Protein AF-A0A0E2D954-F1 (afdb_monomer)

pLDDT: mean 96.18, std 3.79, range [65.56, 98.56]

Secondary structure (DSSP, 8-state):
--HHHHHHHHHHHHHHHHHTT--HHHHHHHHHHHHHHHHHHHHHHHHHSTTS-HHHHHHHHHHHHHHHHTT---HHHHHHHHHHHHHHHHHHHHHHHHHT--

Radius of gyration: 14.74 Å; Cα contacts (8 Å, |Δi|>4): 77; chains: 1; bounding box: 36×26×41 Å

Organism: NCBI:txid1049938

Solvent-accessible surface area (backbone atoms only — not comparable to full-atom values): 5537 Å² total; per-residue (Å²): 127,64,65,68,57,52,53,50,51,31,53,53,43,16,51,50,36,36,77,72,71,40,54,72,68,58,10,44,53,51,16,46,54,48,52,52,49,46,52,51,49,24,50,56,49,27,67,78,41,69,91,49,60,47,59,60,47,32,52,54,38,49,57,52,38,56,65,47,53,75,80,46,85,58,61,66,61,43,51,52,52,34,51,51,54,52,49,53,49,51,51,51,52,50,53,52,53,62,76,68,63,126

Structure (mmCIF, N/CA/C/O backbone):
data_AF-A0A0E2D954-F1
#
_entry.id   AF-A0A0E2D954-F1
#
loop_
_atom_site.group_PDB
_atom_site.id
_atom_site.type_symbol
_atom_site.label_atom_id
_atom_site.label_alt_id
_atom_site.label_comp_id
_atom_site.label_asym_id
_atom_site.label_entity_id
_atom_site.label_seq_id
_atom_site.pdbx_PDB_ins_code
_atom_site.Cartn_x
_atom_site.Cartn_y
_atom_site.Cartn_z
_atom_site.occupancy
_atom_site.B_iso_or_equiv
_atom_site.auth_seq_id
_atom_site.auth_comp_id
_atom_site.auth_asym_id
_atom_site.auth_atom_id
_atom_site.pdbx_PDB_model_num
ATOM 1 N N . MET A 1 1 ? -7.375 -11.587 4.697 1.00 85.62 1 MET A N 1
ATOM 2 C CA . MET A 1 1 ? -6.525 -11.019 3.637 1.00 85.62 1 MET A CA 1
ATOM 3 C C . MET A 1 1 ? -6.857 -11.775 2.377 1.00 85.62 1 MET A C 1
ATOM 5 O O . MET A 1 1 ? -6.565 -12.963 2.310 1.00 85.62 1 MET A O 1
ATOM 9 N N . ASN A 1 2 ? -7.531 -11.107 1.455 1.00 91.00 2 ASN A N 1
ATOM 10 C CA . ASN A 1 2 ? -8.035 -11.695 0.227 1.00 91.00 2 ASN A CA 1
ATOM 11 C C . ASN A 1 2 ? -6.918 -11.918 -0.812 1.00 91.00 2 ASN A C 1
ATOM 13 O O . ASN A 1 2 ? -6.192 -10.989 -1.172 1.00 91.00 2 ASN A O 1
ATOM 17 N N . GLN A 1 3 ? -6.780 -13.161 -1.281 1.00 94.50 3 GLN A N 1
ATOM 18 C CA . GLN A 1 3 ? -5.800 -13.543 -2.299 1.00 94.50 3 GLN A CA 1
ATOM 19 C C . GLN A 1 3 ? -6.099 -12.900 -3.660 1.00 94.50 3 GLN A C 1
ATOM 21 O O . GLN A 1 3 ? -5.160 -12.495 -4.344 1.00 94.50 3 GLN A O 1
ATOM 26 N N . ASP A 1 4 ? -7.373 -12.743 -4.022 1.00 96.50 4 ASP A N 1
ATOM 27 C CA . ASP A 1 4 ? -7.796 -12.132 -5.287 1.00 96.50 4 ASP A CA 1
ATOM 28 C C . ASP A 1 4 ? -7.387 -10.660 -5.343 1.00 96.50 4 ASP A C 1
ATOM 30 O O . ASP A 1 4 ? -6.868 -10.185 -6.353 1.00 96.50 4 ASP A O 1
ATOM 34 N N . LEU A 1 5 ? -7.525 -9.950 -4.217 1.00 94.56 5 LEU A N 1
ATOM 35 C CA . LEU A 1 5 ? -7.062 -8.570 -4.104 1.00 94.56 5 LEU A CA 1
ATOM 36 C C . LEU A 1 5 ? -5.540 -8.487 -4.282 1.00 94.56 5 LEU A C 1
ATOM 38 O O . LEU A 1 5 ? -5.062 -7.642 -5.031 1.00 94.56 5 LEU A O 1
ATOM 42 N N . ILE A 1 6 ? -4.769 -9.365 -3.631 1.00 97.56 6 ILE A N 1
ATOM 43 C CA . ILE A 1 6 ? -3.304 -9.400 -3.778 1.00 97.56 6 ILE A CA 1
ATOM 44 C C . ILE A 1 6 ? -2.911 -9.669 -5.236 1.00 97.56 6 ILE A C 1
ATOM 46 O O . ILE A 1 6 ? -2.053 -8.968 -5.773 1.00 97.56 6 ILE A O 1
ATOM 50 N N . LEU A 1 7 ? -3.551 -10.650 -5.881 1.00 97.75 7 LEU A N 1
ATOM 51 C CA . LEU A 1 7 ? -3.335 -10.974 -7.290 1.00 97.75 7 LEU A CA 1
ATOM 52 C C . LEU A 1 7 ? -3.595 -9.754 -8.182 1.00 97.75 7 LEU A C 1
ATOM 54 O O . LEU A 1 7 ? -2.755 -9.407 -9.015 1.00 97.75 7 LEU A O 1
ATOM 58 N N . GLN A 1 8 ? -4.720 -9.070 -7.964 1.00 96.62 8 GLN A N 1
ATOM 59 C CA . GLN A 1 8 ? -5.070 -7.857 -8.692 1.00 96.62 8 GLN A CA 1
ATOM 60 C C . GLN A 1 8 ? -4.005 -6.762 -8.518 1.00 96.62 8 GLN A C 1
ATOM 62 O O . GLN A 1 8 ? -3.588 -6.167 -9.513 1.00 96.62 8 GLN A O 1
ATOM 67 N N . GLN A 1 9 ? -3.527 -6.517 -7.291 1.00 96.94 9 GLN A N 1
ATOM 68 C CA . GLN A 1 9 ? -2.515 -5.483 -7.031 1.00 96.94 9 GLN A CA 1
ATOM 69 C C . GLN A 1 9 ? -1.172 -5.798 -7.700 1.00 96.94 9 GLN A C 1
ATOM 71 O O . GLN A 1 9 ? -0.542 -4.905 -8.269 1.00 96.94 9 GLN A O 1
ATOM 76 N N . ILE A 1 10 ? -0.748 -7.068 -7.695 1.00 98.06 10 ILE A N 1
ATOM 77 C CA . ILE A 1 10 ? 0.467 -7.494 -8.405 1.00 98.06 10 ILE A CA 1
ATOM 78 C C . ILE A 1 10 ? 0.317 -7.233 -9.908 1.00 98.06 10 ILE A C 1
ATOM 80 O O . ILE A 1 10 ? 1.214 -6.651 -10.516 1.00 98.06 10 ILE A O 1
ATOM 84 N N . GLY A 1 11 ? -0.818 -7.610 -10.506 1.00 97.62 11 GLY A N 1
ATOM 85 C CA . GLY A 1 11 ? -1.072 -7.388 -11.933 1.00 97.62 11 GLY A CA 1
ATOM 86 C C . GLY A 1 11 ? -1.057 -5.905 -12.318 1.00 97.62 11 GLY A C 1
ATOM 87 O O . GLY A 1 11 ? -0.413 -5.521 -13.295 1.00 97.62 11 GLY A O 1
ATOM 88 N N . GLN A 1 12 ? -1.706 -5.055 -11.519 1.00 96.81 12 GLN A N 1
ATOM 89 C CA . GLN A 1 12 ? -1.763 -3.609 -11.748 1.00 96.81 12 GLN A CA 1
ATOM 90 C C . GLN A 1 12 ? -0.380 -2.948 -11.663 1.00 96.81 12 GLN A C 1
ATOM 92 O O . GLN A 1 12 ? 0.015 -2.221 -12.575 1.00 96.81 12 GLN A O 1
ATOM 97 N N . LEU A 1 13 ? 0.389 -3.230 -10.608 1.00 97.44 13 LEU A N 1
ATOM 98 C CA . LEU A 1 13 ? 1.730 -2.661 -10.436 1.00 97.44 13 LEU A CA 1
ATOM 99 C C . LEU A 1 13 ? 2.727 -3.207 -11.467 1.00 97.44 13 LEU A C 1
ATOM 101 O O . LEU A 1 13 ? 3.584 -2.460 -11.941 1.00 97.44 13 LEU A O 1
ATOM 105 N N . SER A 1 14 ? 2.585 -4.473 -11.871 1.00 97.75 14 SER A N 1
ATOM 106 C CA . SER A 1 14 ? 3.386 -5.058 -12.951 1.00 97.75 14 SER A CA 1
ATOM 107 C C . SER A 1 14 ? 3.113 -4.341 -14.274 1.00 97.75 14 SER A C 1
ATOM 109 O O . SER A 1 14 ? 4.047 -3.985 -14.990 1.00 97.75 14 SER A O 1
ATOM 111 N N . GLN A 1 15 ? 1.849 -4.020 -14.576 1.00 97.44 15 GLN A N 1
ATOM 112 C CA . GLN A 1 15 ? 1.520 -3.228 -15.760 1.00 97.44 15 GLN A CA 1
ATOM 113 C C . GLN A 1 15 ? 2.182 -1.844 -15.739 1.00 97.44 15 GLN A C 1
ATOM 115 O O . GLN A 1 15 ? 2.720 -1.424 -16.762 1.00 97.44 15 GLN A O 1
ATOM 120 N N . ILE A 1 16 ? 2.188 -1.149 -14.595 1.00 96.06 16 ILE A N 1
ATOM 121 C CA . ILE A 1 16 ? 2.881 0.144 -14.472 1.00 96.06 16 ILE A CA 1
ATOM 122 C C . ILE A 1 16 ? 4.379 -0.023 -14.736 1.00 96.06 16 ILE A C 1
ATOM 124 O O . ILE A 1 16 ? 4.950 0.728 -15.524 1.00 96.06 16 ILE A O 1
ATOM 128 N N . ALA A 1 17 ? 5.015 -1.017 -14.116 1.00 96.19 17 ALA A N 1
ATOM 129 C CA . ALA A 1 17 ? 6.439 -1.276 -14.300 1.00 96.19 17 ALA A CA 1
ATOM 130 C C . ALA A 1 17 ? 6.791 -1.575 -15.771 1.00 96.19 17 ALA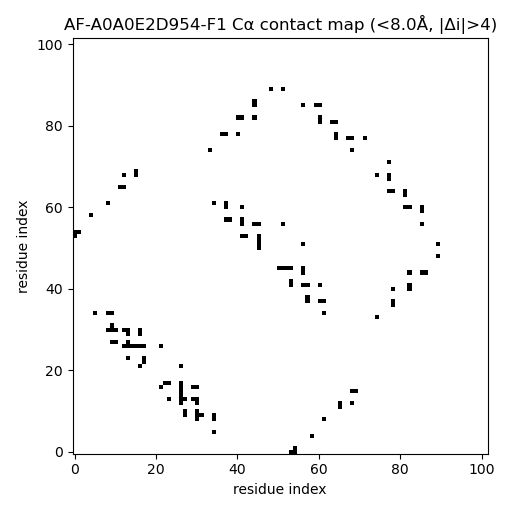 A C 1
ATOM 132 O O . ALA A 1 17 ? 7.790 -1.059 -16.276 1.00 96.19 17 ALA A O 1
ATOM 133 N N . ARG A 1 18 ? 5.940 -2.322 -16.491 1.00 97.50 18 ARG A N 1
ATOM 134 C CA . ARG A 1 18 ? 6.082 -2.531 -17.944 1.00 97.50 18 ARG A CA 1
ATOM 135 C C . ARG A 1 18 ? 5.946 -1.234 -18.735 1.0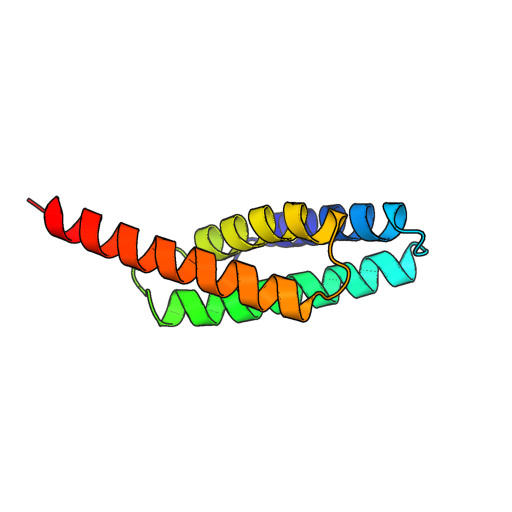0 97.50 18 ARG A C 1
ATOM 137 O O . ARG A 1 18 ? 6.755 -0.974 -19.619 1.00 97.50 18 ARG A O 1
ATOM 144 N N . ASN A 1 19 ? 4.977 -0.385 -18.389 1.00 96.00 19 ASN A N 1
ATOM 145 C CA . ASN A 1 19 ? 4.812 0.927 -19.027 1.00 96.00 19 ASN A CA 1
ATOM 146 C C . ASN A 1 19 ? 6.030 1.845 -18.806 1.00 96.00 19 ASN A C 1
ATOM 148 O O . ASN A 1 19 ? 6.277 2.737 -19.611 1.00 96.00 19 ASN A O 1
ATOM 152 N N . LYS A 1 20 ? 6.807 1.606 -17.743 1.00 94.12 20 LYS A N 1
ATOM 153 C CA . LYS A 1 20 ? 8.087 2.272 -17.457 1.00 94.12 20 LYS A CA 1
ATOM 154 C C . LYS A 1 20 ? 9.296 1.633 -18.160 1.00 94.12 20 LYS A C 1
ATOM 156 O O . LYS A 1 20 ? 10.426 2.040 -17.914 1.00 94.12 20 LYS A O 1
ATOM 161 N N . GLY A 1 21 ? 9.077 0.648 -19.032 1.00 95.75 21 GLY A N 1
ATOM 162 C CA . GLY A 1 21 ? 10.112 0.035 -19.869 1.00 95.75 21 GLY A CA 1
ATOM 163 C C . GLY A 1 21 ? 10.737 -1.246 -19.314 1.00 95.75 21 GLY A C 1
ATOM 164 O O . GLY A 1 21 ? 11.657 -1.772 -19.935 1.00 95.75 21 GLY A O 1
ATOM 165 N N . LYS A 1 22 ? 10.257 -1.773 -18.179 1.00 96.38 22 LYS A N 1
ATOM 166 C CA . LYS A 1 22 ? 10.743 -3.056 -17.642 1.00 96.38 22 LYS A CA 1
ATOM 167 C C . LYS A 1 22 ? 10.201 -4.231 -18.445 1.00 96.38 22 LYS A C 1
ATOM 169 O O . LYS A 1 22 ? 9.068 -4.191 -18.932 1.00 96.38 22 LYS A O 1
ATOM 174 N N . ASN A 1 23 ? 10.986 -5.302 -18.539 1.00 98.00 23 ASN A N 1
ATOM 175 C CA . ASN A 1 23 ? 10.486 -6.551 -19.110 1.00 98.00 23 ASN A CA 1
ATOM 176 C C . ASN A 1 23 ? 9.485 -7.233 -18.155 1.00 98.00 23 ASN A C 1
ATOM 178 O O . ASN A 1 23 ? 9.300 -6.817 -17.011 1.00 98.00 23 ASN A O 1
ATOM 182 N N . GLU A 1 24 ? 8.810 -8.277 -18.634 1.00 96.38 24 GLU A N 1
ATOM 183 C CA . GLU A 1 24 ? 7.748 -8.952 -17.882 1.00 96.38 24 GLU A CA 1
ATOM 184 C C . GLU A 1 24 ? 8.225 -9.533 -16.543 1.00 96.38 24 GLU A C 1
ATOM 186 O O . GLU A 1 24 ? 7.563 -9.350 -15.519 1.00 96.38 24 GLU A O 1
ATOM 191 N N . GLU A 1 25 ? 9.389 -10.181 -16.528 1.00 97.75 25 GLU A N 1
ATOM 192 C CA . GLU A 1 25 ? 9.930 -10.815 -15.327 1.00 97.75 25 GLU A CA 1
ATOM 193 C C . GLU A 1 25 ? 10.339 -9.776 -14.273 1.00 97.75 25 GLU A C 1
ATOM 195 O O . GLU A 1 25 ? 10.008 -9.912 -13.092 1.00 97.75 25 GLU A O 1
ATOM 200 N N . GLU A 1 26 ? 11.024 -8.713 -14.695 1.00 97.69 26 GLU A N 1
ATOM 201 C CA . GLU A 1 26 ? 11.410 -7.590 -13.837 1.00 97.69 26 GLU A CA 1
ATOM 202 C C . GLU A 1 26 ? 10.183 -6.882 -13.266 1.00 97.69 26 GLU A C 1
ATOM 204 O O . GLU A 1 26 ? 10.093 -6.664 -12.057 1.00 97.69 26 GLU A O 1
ATOM 209 N N . ALA A 1 27 ? 9.201 -6.583 -14.119 1.00 97.88 27 ALA A N 1
ATOM 210 C CA . ALA A 1 27 ? 7.967 -5.930 -13.714 1.00 97.88 27 ALA A CA 1
ATOM 211 C C . ALA A 1 27 ? 7.182 -6.763 -12.692 1.00 97.88 27 ALA A C 1
ATOM 213 O O . ALA A 1 27 ? 6.678 -6.221 -11.708 1.00 97.88 27 ALA A O 1
ATOM 214 N N . ALA A 1 28 ? 7.087 -8.080 -12.894 1.00 97.75 28 ALA A N 1
ATOM 215 C CA . ALA A 1 28 ? 6.432 -8.982 -11.950 1.00 97.75 28 ALA A CA 1
ATOM 216 C C . ALA A 1 28 ? 7.178 -9.058 -10.605 1.00 97.75 28 ALA A C 1
ATOM 218 O O . ALA A 1 28 ? 6.548 -8.987 -9.546 1.00 97.75 28 ALA A O 1
ATOM 219 N N . LYS A 1 29 ? 8.515 -9.155 -10.625 1.00 97.81 29 LYS A N 1
ATOM 220 C CA . LYS A 1 29 ? 9.347 -9.176 -9.408 1.00 97.81 29 LYS A CA 1
ATOM 221 C C . LYS A 1 29 ? 9.227 -7.881 -8.608 1.00 97.81 29 LYS A C 1
ATOM 223 O O . LYS A 1 29 ? 9.099 -7.931 -7.382 1.00 97.81 29 LYS A O 1
ATOM 228 N N . ASP A 1 30 ? 9.232 -6.740 -9.284 1.00 96.25 30 ASP A N 1
ATOM 229 C CA . ASP A 1 30 ? 9.110 -5.438 -8.634 1.00 96.25 30 ASP A CA 1
ATOM 230 C C . ASP A 1 30 ? 7.714 -5.201 -8.074 1.00 96.25 30 ASP A C 1
ATOM 232 O O . ASP A 1 30 ? 7.588 -4.734 -6.942 1.00 96.25 30 ASP A O 1
ATOM 236 N N . ALA A 1 31 ? 6.671 -5.590 -8.808 1.00 98.06 31 ALA A N 1
ATOM 237 C CA . ALA A 1 31 ? 5.303 -5.554 -8.308 1.00 98.06 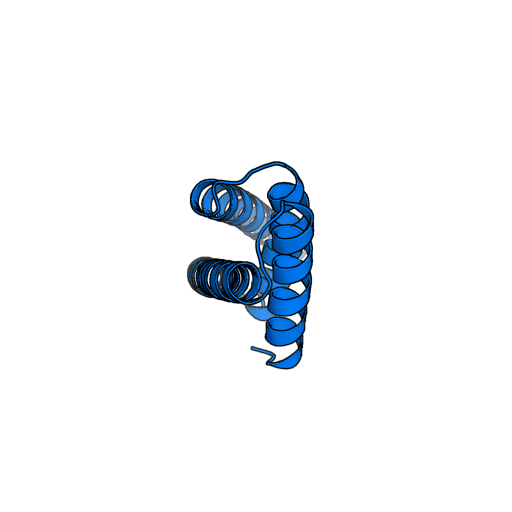31 ALA A CA 1
ATOM 238 C C . ALA A 1 31 ? 5.134 -6.442 -7.068 1.00 98.06 31 ALA A C 1
ATOM 240 O O . ALA A 1 31 ? 4.572 -6.003 -6.066 1.00 98.06 31 ALA A O 1
ATOM 241 N N . PHE A 1 32 ? 5.676 -7.664 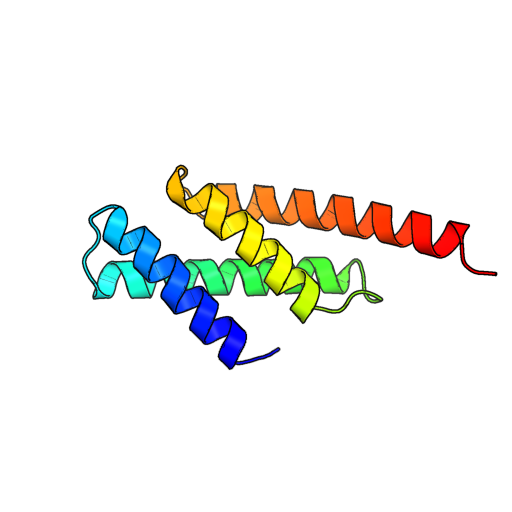-7.089 1.00 98.25 32 PHE A N 1
ATOM 242 C CA . PHE A 1 32 ? 5.643 -8.570 -5.940 1.00 98.25 32 PHE A CA 1
ATOM 243 C C . PHE A 1 32 ? 6.305 -7.954 -4.701 1.00 98.25 32 PHE A C 1
ATOM 245 O O . PHE A 1 32 ? 5.724 -7.968 -3.612 1.00 98.25 32 PHE A O 1
ATOM 252 N N . ARG A 1 33 ? 7.512 -7.394 -4.855 1.00 98.12 33 ARG A N 1
ATOM 253 C CA . ARG A 1 33 ? 8.233 -6.728 -3.757 1.00 98.12 33 ARG A CA 1
ATOM 254 C C . ARG A 1 33 ? 7.433 -5.560 -3.200 1.00 98.12 33 ARG A C 1
ATOM 256 O O . ARG A 1 33 ? 7.304 -5.439 -1.981 1.00 98.12 33 ARG A O 1
ATOM 263 N N . PHE A 1 34 ? 6.843 -4.759 -4.078 1.00 98.31 34 PHE A N 1
ATOM 264 C CA . PHE A 1 34 ? 6.085 -3.592 -3.669 1.00 98.31 34 PHE A CA 1
ATOM 265 C C . PHE A 1 34 ? 4.805 -3.969 -2.914 1.00 98.31 34 PHE A C 1
ATOM 267 O O . PHE A 1 34 ? 4.561 -3.472 -1.814 1.00 98.31 34 PHE A O 1
ATOM 274 N N . VAL A 1 35 ? 4.036 -4.932 -3.434 1.00 98.31 35 VAL A N 1
ATOM 275 C CA . VAL A 1 35 ? 2.841 -5.466 -2.762 1.00 98.31 35 VAL A CA 1
ATOM 276 C C . VAL A 1 35 ? 3.194 -6.074 -1.407 1.00 98.31 35 VAL A C 1
ATOM 278 O O . VAL A 1 35 ? 2.489 -5.846 -0.425 1.00 98.31 35 VAL A O 1
ATOM 281 N N . LYS A 1 36 ? 4.319 -6.790 -1.303 1.00 98.44 36 LYS A N 1
ATOM 282 C CA . LYS A 1 36 ? 4.819 -7.295 -0.016 1.00 98.44 36 LYS A CA 1
ATOM 283 C C . LYS A 1 36 ? 5.126 -6.158 0.970 1.00 98.44 36 LYS A C 1
ATOM 285 O O . LYS A 1 36 ? 4.812 -6.284 2.158 1.00 98.44 36 LYS A O 1
ATOM 290 N N . GLY A 1 37 ? 5.699 -5.053 0.495 1.00 98.50 37 GLY A N 1
ATOM 291 C CA . GLY A 1 37 ? 5.912 -3.840 1.287 1.00 98.50 37 GLY A CA 1
ATOM 292 C C . GLY A 1 37 ? 4.597 -3.251 1.805 1.00 98.50 37 GLY A C 1
ATOM 293 O O . GLY A 1 37 ? 4.442 -3.048 3.009 1.00 98.50 37 GLY A O 1
ATOM 294 N N . LEU A 1 38 ? 3.607 -3.084 0.923 1.00 98.38 38 LEU A N 1
ATOM 295 C CA . LEU A 1 38 ? 2.270 -2.584 1.267 1.00 98.38 38 LEU A CA 1
ATOM 296 C C . LEU A 1 38 ? 1.550 -3.499 2.275 1.00 98.38 38 LEU A C 1
ATOM 298 O O . LEU A 1 38 ? 0.925 -3.025 3.225 1.00 98.38 38 LEU A O 1
ATOM 302 N N . LEU A 1 39 ? 1.670 -4.821 2.132 1.00 98.06 39 LEU A N 1
ATOM 303 C CA . LEU A 1 39 ? 1.129 -5.794 3.090 1.00 98.06 39 LEU A CA 1
ATOM 304 C C . LEU A 1 39 ? 1.809 -5.697 4.461 1.00 98.06 39 LEU A C 1
ATOM 306 O O . LEU A 1 39 ? 1.144 -5.786 5.497 1.00 98.06 39 LEU A O 1
ATOM 310 N N . THR A 1 40 ? 3.126 -5.497 4.484 1.00 98.12 40 THR A N 1
ATOM 311 C CA . THR A 1 40 ? 3.878 -5.292 5.729 1.00 98.12 40 THR A CA 1
ATOM 312 C C . THR A 1 40 ? 3.404 -4.021 6.429 1.00 98.12 40 THR A C 1
ATOM 314 O O . THR A 1 40 ? 2.961 -4.081 7.577 1.00 98.12 40 THR A O 1
ATOM 317 N N . LYS A 1 41 ? 3.375 -2.892 5.715 1.00 98.25 41 LYS A N 1
ATOM 318 C CA . LYS A 1 41 ? 2.972 -1.600 6.278 1.00 98.25 41 LYS A CA 1
ATOM 319 C C . LYS A 1 41 ? 1.502 -1.546 6.687 1.00 98.25 41 LYS A C 1
ATOM 321 O O . LYS A 1 41 ? 1.196 -1.087 7.783 1.00 98.25 41 LYS A O 1
ATOM 326 N N . SER A 1 42 ? 0.591 -2.113 5.898 1.00 97.69 42 SER A N 1
ATOM 327 C CA . SER A 1 42 ? -0.817 -2.241 6.307 1.00 97.69 42 SER A CA 1
ATOM 328 C C . SER A 1 42 ? -0.976 -3.085 7.575 1.00 97.69 42 SER A C 1
ATOM 330 O O . SER A 1 42 ? -1.817 -2.780 8.419 1.00 97.69 42 SER A O 1
ATOM 332 N N . THR A 1 43 ? -0.135 -4.111 7.765 1.00 96.44 43 THR A N 1
ATOM 333 C CA . THR A 1 43 ? -0.092 -4.875 9.019 1.00 96.44 43 THR A CA 1
ATOM 334 C C . THR A 1 43 ? 0.339 -3.997 10.192 1.00 96.44 43 THR A C 1
ATOM 336 O O . THR A 1 43 ? -0.308 -4.040 11.235 1.00 96.44 43 THR A O 1
ATOM 339 N N . GLU A 1 44 ? 1.392 -3.193 10.033 1.00 96.75 44 GLU A N 1
ATOM 340 C CA . GLU A 1 44 ? 1.855 -2.245 11.058 1.00 96.75 44 GLU A CA 1
ATOM 341 C C . GLU A 1 44 ? 0.754 -1.244 11.443 1.00 96.75 44 GLU A C 1
ATOM 343 O O . GLU A 1 44 ? 0.441 -1.104 12.626 1.00 96.75 44 GLU A O 1
ATOM 348 N N . VAL A 1 45 ? 0.094 -0.627 10.458 1.00 97.19 45 VAL A N 1
ATOM 349 C CA . VAL A 1 45 ? -1.007 0.323 10.694 1.00 97.19 45 VAL A CA 1
ATOM 350 C C . VAL A 1 45 ? -2.186 -0.360 11.389 1.00 97.19 45 VAL A C 1
ATOM 352 O O . VAL A 1 45 ? -2.686 0.153 12.388 1.00 97.19 45 VAL A O 1
ATOM 355 N N . SER A 1 46 ? -2.593 -1.551 10.935 1.00 96.25 46 SER A N 1
ATOM 356 C CA . SER A 1 46 ? -3.707 -2.294 11.548 1.00 96.25 46 SER A CA 1
ATOM 357 C C . SER A 1 46 ? -3.444 -2.692 13.005 1.00 96.25 46 SER A C 1
ATOM 359 O O . SER A 1 46 ? -4.376 -2.775 13.796 1.00 96.25 46 SER A O 1
ATOM 361 N N . LYS A 1 47 ? -2.178 -2.895 13.400 1.00 96.06 47 LYS A N 1
ATOM 362 C CA . LYS A 1 47 ? -1.816 -3.131 14.807 1.00 96.06 47 LYS A CA 1
ATOM 363 C C . LYS A 1 47 ? -1.986 -1.878 15.666 1.00 96.06 47 LYS A C 1
ATOM 365 O O . LYS A 1 47 ? -2.379 -1.996 16.820 1.00 96.06 47 LYS A O 1
ATOM 370 N N . LYS A 1 48 ? -1.688 -0.695 15.116 1.00 96.19 48 LYS A N 1
ATOM 371 C CA . LYS A 1 48 ? -1.872 0.593 15.804 1.00 96.19 48 LYS A CA 1
ATOM 372 C C . LYS A 1 48 ? -3.353 0.979 15.909 1.00 96.19 48 LYS A C 1
ATOM 374 O O . LYS A 1 48 ? -3.765 1.544 16.917 1.00 96.19 48 LYS A O 1
ATOM 379 N N . TYR A 1 49 ? -4.141 0.645 14.889 1.00 95.19 49 TYR A N 1
ATOM 380 C CA . TYR A 1 49 ? -5.569 0.948 14.783 1.00 95.19 49 TYR A CA 1
ATOM 381 C C . TYR A 1 49 ? -6.384 -0.346 14.683 1.00 95.19 49 TYR A C 1
ATOM 383 O O . TYR A 1 49 ? -6.928 -0.675 13.631 1.00 95.19 49 TYR A O 1
ATOM 391 N N . SER A 1 50 ? -6.451 -1.096 15.786 1.00 91.56 50 SER A N 1
ATOM 392 C CA . SER A 1 50 ? -7.015 -2.456 15.832 1.00 91.56 50 SER A CA 1
ATOM 393 C C . SER A 1 50 ? -8.506 -2.559 15.495 1.00 91.56 50 SER A C 1
ATOM 395 O O . SER A 1 50 ? -8.971 -3.643 15.151 1.00 91.56 50 SER A O 1
ATOM 397 N N . SER A 1 51 ? -9.252 -1.454 15.570 1.00 91.38 51 SER A N 1
ATOM 398 C CA . SER A 1 51 ? -10.658 -1.383 15.155 1.00 91.38 51 SER A CA 1
ATOM 399 C C . SER A 1 51 ? -10.841 -1.349 13.634 1.00 91.38 51 SER A C 1
ATOM 401 O O . SER A 1 51 ? -11.942 -1.598 13.147 1.00 91.38 51 SER A O 1
ATOM 403 N N . LEU A 1 52 ? -9.786 -1.049 12.870 1.00 94.12 52 LEU A N 1
ATOM 404 C CA . LEU A 1 52 ? -9.858 -0.943 11.419 1.00 94.12 52 LEU A CA 1
ATOM 405 C C . LEU A 1 52 ? -9.601 -2.284 10.735 1.00 94.12 52 LEU A C 1
ATOM 407 O O . LEU A 1 52 ? -8.715 -3.062 11.096 1.00 94.12 52 LEU A O 1
ATOM 411 N N . ASN A 1 53 ? -10.351 -2.525 9.662 1.00 94.06 53 ASN A N 1
ATOM 412 C CA . ASN A 1 53 ? -10.165 -3.702 8.833 1.00 94.06 53 ASN A CA 1
ATOM 413 C C . ASN A 1 53 ? -8.830 -3.612 8.066 1.00 94.06 53 ASN A C 1
ATOM 415 O O . ASN A 1 53 ? -8.618 -2.722 7.242 1.00 94.06 53 ASN A O 1
ATOM 419 N N . LYS A 1 54 ? -7.937 -4.578 8.303 1.00 95.19 54 LYS A N 1
ATOM 420 C CA . LYS A 1 54 ? -6.622 -4.658 7.646 1.00 95.19 54 LYS A CA 1
ATOM 421 C C . LYS A 1 54 ? -6.703 -4.696 6.114 1.00 95.19 54 LYS A C 1
ATOM 423 O O . LYS A 1 54 ? -5.833 -4.147 5.445 1.00 95.19 54 LYS A O 1
ATOM 428 N N . GLU A 1 55 ? -7.706 -5.367 5.557 1.00 95.56 55 GLU A N 1
ATOM 429 C CA . GLU A 1 55 ? -7.904 -5.466 4.109 1.00 95.56 55 GLU A CA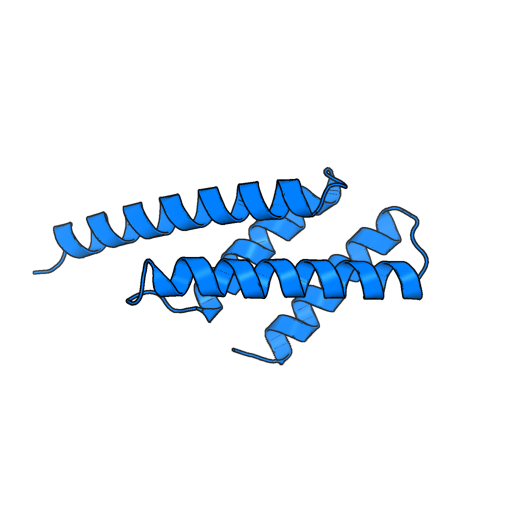 1
ATOM 430 C C . GLU A 1 55 ? -8.293 -4.117 3.503 1.00 95.56 55 GLU A C 1
ATOM 432 O O . GLU A 1 55 ? -7.752 -3.744 2.466 1.00 95.56 55 GLU A O 1
ATOM 437 N N . LEU A 1 56 ? -9.132 -3.343 4.200 1.00 95.62 56 LEU A N 1
ATOM 438 C CA . LEU A 1 56 ? -9.450 -1.968 3.814 1.00 95.62 56 LEU A CA 1
ATOM 439 C C . LEU A 1 56 ? -8.199 -1.080 3.826 1.00 95.62 56 LEU A C 1
ATOM 441 O O . LEU A 1 56 ? -7.945 -0.383 2.847 1.00 95.62 56 LEU A O 1
ATOM 445 N N . ILE A 1 57 ? -7.388 -1.149 4.889 1.00 97.69 57 ILE A N 1
ATOM 446 C CA . ILE A 1 57 ? -6.112 -0.418 4.981 1.00 97.69 57 ILE A CA 1
ATOM 447 C C . ILE A 1 57 ? -5.222 -0.773 3.787 1.00 97.69 57 ILE A C 1
ATOM 449 O O . ILE A 1 57 ? -4.743 0.112 3.082 1.00 97.69 57 ILE A O 1
ATOM 453 N N . PHE A 1 58 ? -5.020 -2.066 3.526 1.00 98.00 58 PHE A N 1
ATOM 454 C CA . PHE A 1 58 ? -4.204 -2.524 2.404 1.00 98.00 58 PHE A CA 1
ATOM 455 C C . PHE A 1 58 ? -4.743 -2.037 1.050 1.00 98.00 58 PHE A C 1
ATOM 457 O O . PHE A 1 58 ? -3.966 -1.569 0.216 1.00 98.00 58 PHE A O 1
ATOM 464 N N . HIS A 1 59 ? -6.059 -2.096 0.837 1.00 96.44 59 HIS A N 1
ATOM 465 C CA . HIS A 1 59 ? -6.696 -1.625 -0.390 1.00 96.44 59 HIS A CA 1
ATOM 466 C C . HIS A 1 59 ? -6.495 -0.116 -0.606 1.00 96.44 59 HIS A C 1
ATOM 468 O O . HIS A 1 59 ? -6.117 0.310 -1.700 1.00 96.44 59 HIS A O 1
ATOM 474 N N . GLN A 1 60 ? -6.680 0.694 0.441 1.00 96.75 60 GLN A N 1
ATOM 475 C CA . GLN A 1 60 ? -6.469 2.141 0.376 1.00 96.75 60 GLN A CA 1
ATOM 476 C C . GLN A 1 60 ? -4.998 2.496 0.129 1.00 96.75 60 GLN A C 1
ATOM 478 O O . GLN A 1 60 ? -4.705 3.307 -0.750 1.00 96.75 60 GLN A O 1
ATOM 483 N N . MET A 1 61 ? -4.067 1.844 0.837 1.00 98.19 61 MET A N 1
ATOM 484 C CA . MET A 1 61 ? -2.629 2.020 0.607 1.00 98.19 61 MET A CA 1
ATOM 485 C C . MET A 1 61 ? -2.241 1.670 -0.831 1.00 98.19 61 MET A C 1
ATOM 487 O O . MET A 1 61 ? -1.501 2.418 -1.463 1.00 98.19 61 MET A O 1
ATOM 491 N N . SER A 1 62 ? -2.759 0.558 -1.361 1.00 97.25 62 SER A N 1
ATOM 492 C CA . SER A 1 62 ? -2.451 0.119 -2.726 1.00 97.25 62 SER A CA 1
ATOM 493 C C . SER A 1 62 ? -2.994 1.092 -3.770 1.00 97.25 62 SER A C 1
ATOM 495 O O . SER A 1 62 ? -2.295 1.416 -4.724 1.00 97.25 62 SER A O 1
ATOM 497 N N . SER A 1 63 ? -4.195 1.633 -3.547 1.00 96.12 63 SER A N 1
ATOM 498 C CA . SER A 1 63 ? -4.807 2.629 -4.436 1.00 96.12 63 SER A CA 1
ATOM 499 C C . SER A 1 63 ? -3.989 3.924 -4.509 1.00 96.12 63 SER A C 1
ATOM 501 O O . SER A 1 63 ? -3.749 4.443 -5.599 1.00 96.12 63 SER A O 1
ATOM 503 N N . GLN A 1 64 ? -3.504 4.431 -3.369 1.00 97.62 64 GLN A N 1
ATOM 504 C CA . GLN A 1 64 ? -2.614 5.599 -3.356 1.00 97.62 64 GLN A CA 1
ATOM 505 C C . GLN A 1 64 ? -1.252 5.288 -3.990 1.00 97.62 64 GLN A C 1
ATOM 507 O O . GLN A 1 64 ? -0.747 6.067 -4.801 1.00 97.62 64 GLN A O 1
ATOM 512 N N . ALA A 1 65 ? -0.670 4.132 -3.655 1.00 97.62 65 ALA A N 1
ATOM 513 C CA . ALA A 1 65 ? 0.631 3.717 -4.167 1.00 97.62 65 ALA A CA 1
ATOM 514 C C . ALA A 1 65 ? 0.610 3.546 -5.687 1.00 97.62 65 ALA A C 1
ATOM 516 O O . ALA A 1 65 ? 1.554 3.958 -6.350 1.00 97.62 65 ALA A O 1
ATOM 517 N N . PHE A 1 66 ? -0.480 3.010 -6.245 1.00 95.00 66 PHE A N 1
ATOM 518 C CA . PHE A 1 66 ? -0.688 2.894 -7.686 1.00 95.00 66 PHE A CA 1
ATOM 519 C C . PHE A 1 66 ? -0.559 4.254 -8.382 1.00 95.00 66 PHE A C 1
ATOM 521 O O . PHE A 1 66 ? 0.206 4.387 -9.335 1.00 95.00 66 PHE A O 1
ATOM 528 N N . SER A 1 67 ? -1.241 5.282 -7.865 1.00 94.81 67 SER A N 1
ATOM 529 C CA . SER A 1 67 ? -1.174 6.634 -8.431 1.00 94.81 67 SER A CA 1
ATOM 530 C C . SER A 1 67 ? 0.242 7.210 -8.385 1.00 94.81 67 SER A C 1
ATOM 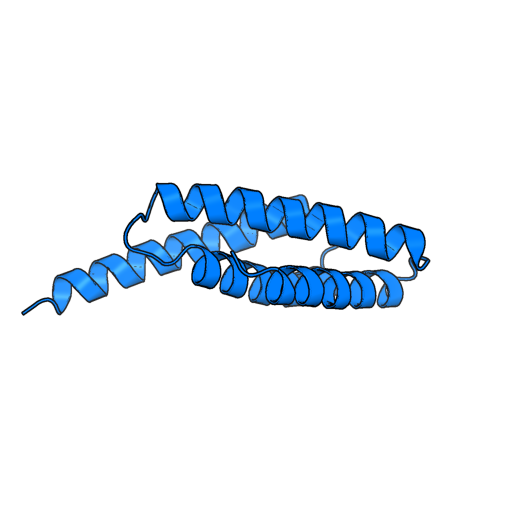532 O O . SER A 1 67 ? 0.696 7.798 -9.364 1.00 94.81 67 SER A O 1
ATOM 534 N N . LEU A 1 68 ? 0.947 7.044 -7.264 1.00 97.06 68 LEU A N 1
ATOM 535 C CA . LEU A 1 68 ? 2.305 7.568 -7.089 1.00 97.06 68 LEU A CA 1
ATOM 536 C C . LEU A 1 68 ? 3.331 6.801 -7.926 1.00 97.06 68 LEU A C 1
ATOM 538 O O . LEU A 1 68 ? 4.267 7.388 -8.464 1.00 97.06 68 LEU A O 1
ATOM 542 N N . TYR A 1 69 ? 3.136 5.495 -8.097 1.00 96.44 69 TYR A N 1
ATOM 543 C CA . TYR A 1 69 ? 4.069 4.648 -8.829 1.00 96.44 69 TYR A CA 1
ATOM 544 C C . TYR A 1 69 ? 4.088 4.918 -10.328 1.00 96.44 69 TYR A C 1
ATOM 546 O O . TYR A 1 69 ? 4.995 4.454 -11.007 1.00 96.44 69 TYR A O 1
ATOM 554 N N . HIS A 1 70 ? 3.148 5.693 -10.869 1.00 94.06 70 HIS A N 1
ATOM 555 C CA . HIS A 1 70 ? 3.257 6.189 -12.238 1.00 94.06 70 HIS A CA 1
ATOM 556 C C . HIS A 1 70 ? 4.396 7.200 -12.418 1.00 94.06 70 HIS A C 1
ATOM 558 O O . HIS A 1 70 ? 4.994 7.238 -13.490 1.00 94.06 70 HIS A O 1
ATOM 564 N N . THR A 1 71 ? 4.727 7.982 -11.389 1.00 94.12 71 THR A N 1
ATOM 565 C CA . THR A 1 71 ? 5.660 9.119 -11.492 1.00 94.12 71 THR A CA 1
ATOM 566 C C . THR A 1 71 ? 6.902 8.973 -10.619 1.00 94.12 71 THR A C 1
ATOM 568 O O . THR A 1 71 ? 7.943 9.520 -10.964 1.00 94.12 71 THR A O 1
ATOM 571 N N . ILE A 1 72 ? 6.825 8.205 -9.532 1.00 94.25 72 ILE A N 1
ATOM 572 C CA . ILE A 1 72 ? 7.929 7.969 -8.596 1.00 94.25 72 ILE A CA 1
ATOM 573 C C . ILE A 1 72 ? 8.446 6.539 -8.791 1.00 94.25 72 ILE A C 1
ATOM 575 O O . ILE A 1 72 ? 7.665 5.588 -8.851 1.00 94.25 72 ILE A O 1
ATOM 579 N N . ASP A 1 73 ? 9.764 6.376 -8.922 1.00 91.75 73 ASP A N 1
ATOM 580 C CA . ASP A 1 73 ? 10.403 5.057 -9.066 1.00 91.75 73 ASP A CA 1
ATOM 581 C C . ASP A 1 73 ? 10.828 4.447 -7.727 1.00 91.75 73 ASP A C 1
ATOM 583 O O . ASP A 1 73 ? 10.928 3.223 -7.603 1.00 91.75 73 ASP A O 1
ATOM 587 N N . ASN A 1 74 ? 11.046 5.285 -6.712 1.00 96.38 74 ASN A N 1
ATOM 588 C CA . ASN A 1 74 ? 11.446 4.849 -5.385 1.00 96.38 74 ASN A CA 1
ATOM 589 C C . ASN A 1 74 ? 10.255 4.244 -4.625 1.00 96.38 74 ASN A C 1
ATOM 591 O O . ASN A 1 74 ? 9.430 4.951 -4.049 1.00 96.38 74 ASN A O 1
ATOM 595 N N . GLN A 1 75 ? 10.170 2.913 -4.613 1.00 96.50 75 GLN A N 1
ATOM 596 C CA . GLN A 1 75 ? 9.099 2.195 -3.917 1.00 96.50 75 GLN A CA 1
ATOM 597 C C . GLN A 1 75 ? 9.101 2.449 -2.405 1.00 96.50 75 GLN A C 1
ATOM 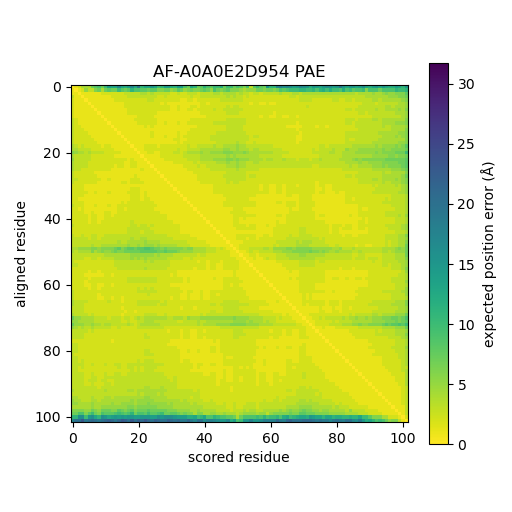599 O O . GLN A 1 75 ? 8.030 2.486 -1.808 1.00 96.50 75 GLN A O 1
ATOM 604 N N . GLU A 1 76 ? 10.267 2.630 -1.780 1.00 97.75 76 GLU A N 1
ATOM 605 C CA . GLU A 1 76 ? 10.365 2.858 -0.334 1.00 97.75 76 GLU A CA 1
ATOM 606 C C . GLU A 1 76 ? 9.786 4.221 0.054 1.00 97.75 76 GLU A C 1
ATOM 608 O O . GLU A 1 76 ? 8.948 4.301 0.951 1.00 97.75 76 GLU A O 1
ATOM 613 N N . GLU A 1 77 ? 10.108 5.261 -0.715 1.00 98.00 77 GLU A N 1
ATOM 614 C CA . GLU A 1 77 ? 9.509 6.592 -0.566 1.00 98.00 77 GLU A CA 1
ATOM 615 C C . GLU A 1 77 ? 7.979 6.552 -0.713 1.00 98.00 77 GLU A C 1
ATOM 617 O O . GLU A 1 77 ? 7.249 7.150 0.085 1.00 98.00 77 GLU A O 1
ATOM 622 N N . ILE A 1 78 ? 7.467 5.806 -1.700 1.00 98.44 78 ILE A N 1
ATOM 623 C CA . ILE A 1 78 ? 6.018 5.649 -1.868 1.00 98.44 78 ILE A CA 1
ATOM 624 C C . ILE A 1 78 ? 5.420 4.927 -0.659 1.00 98.44 78 ILE A C 1
ATOM 626 O O . ILE A 1 78 ? 4.399 5.376 -0.140 1.00 98.44 78 ILE A O 1
ATOM 630 N N . LEU A 1 79 ? 6.040 3.837 -0.187 1.00 98.56 79 LEU A N 1
ATOM 631 C CA . LEU A 1 79 ? 5.576 3.093 0.988 1.00 98.56 79 LEU A CA 1
ATOM 632 C C . LEU A 1 79 ? 5.478 3.996 2.217 1.00 98.56 79 LEU A C 1
ATOM 634 O O . LEU A 1 79 ? 4.462 3.955 2.913 1.00 98.56 79 LEU A O 1
ATOM 638 N N . GLU A 1 80 ? 6.494 4.811 2.485 1.00 98.31 80 GLU A N 1
ATOM 639 C CA . GLU A 1 80 ? 6.486 5.764 3.597 1.00 98.31 80 GLU A CA 1
ATOM 640 C C . GLU A 1 80 ? 5.363 6.793 3.446 1.00 98.31 80 GLU A C 1
ATOM 642 O O . GLU A 1 80 ? 4.582 7.002 4.381 1.00 98.31 80 GLU A O 1
ATOM 647 N N . THR A 1 81 ? 5.225 7.363 2.248 1.00 98.31 81 THR A N 1
ATOM 648 C CA . THR A 1 81 ? 4.211 8.374 1.928 1.00 98.31 81 THR A CA 1
ATOM 649 C C . THR A 1 81 ? 2.796 7.848 2.167 1.00 98.31 81 THR A C 1
ATOM 651 O O . THR A 1 81 ? 2.020 8.457 2.909 1.00 98.31 81 THR A O 1
ATOM 654 N N . VAL A 1 82 ? 2.459 6.684 1.600 1.00 98.38 82 VAL A N 1
ATOM 655 C CA . VAL A 1 82 ? 1.112 6.109 1.747 1.00 98.38 82 VAL A CA 1
ATOM 656 C C . VAL A 1 82 ? 0.862 5.603 3.166 1.00 98.38 82 VAL A C 1
ATOM 658 O O . VAL A 1 82 ? -0.250 5.719 3.674 1.00 98.38 82 VAL A O 1
ATOM 661 N N . THR A 1 83 ? 1.886 5.090 3.859 1.00 98.50 83 THR A N 1
ATOM 662 C CA . THR A 1 83 ? 1.757 4.667 5.265 1.00 98.50 83 THR A CA 1
ATOM 663 C C . THR A 1 83 ? 1.412 5.850 6.160 1.00 98.50 83 THR A C 1
ATOM 665 O O . THR A 1 83 ? 0.528 5.740 7.015 1.00 98.50 83 THR A O 1
ATOM 668 N N . LYS A 1 84 ? 2.086 6.988 5.956 1.00 98.56 84 LYS A N 1
ATOM 669 C CA . LYS A 1 84 ? 1.811 8.221 6.692 1.00 98.56 84 LYS A CA 1
ATOM 670 C C . LYS A 1 84 ? 0.390 8.714 6.422 1.00 98.56 84 LYS A C 1
ATOM 672 O O . LYS A 1 84 ? -0.362 8.891 7.376 1.00 98.56 84 LYS A O 1
ATOM 677 N N . SER A 1 85 ? 0.002 8.842 5.150 1.00 98.38 85 SER A N 1
ATOM 678 C CA . SER A 1 85 ? -1.341 9.301 4.766 1.00 98.38 85 SER A CA 1
ATOM 679 C C . SER A 1 85 ? -2.448 8.424 5.363 1.00 98.38 85 SER A C 1
ATOM 681 O O . SER A 1 85 ? -3.370 8.933 5.996 1.00 98.38 85 SER A O 1
ATOM 683 N N . ILE A 1 86 ? -2.337 7.097 5.247 1.00 98.25 86 ILE A N 1
ATOM 684 C CA . ILE A 1 86 ? -3.354 6.187 5.791 1.00 98.25 86 ILE A CA 1
ATOM 685 C C . ILE A 1 86 ? -3.375 6.197 7.322 1.00 98.25 86 ILE A C 1
ATOM 687 O O . ILE A 1 86 ? -4.445 6.076 7.913 1.00 98.25 86 ILE A O 1
ATOM 691 N N . SER A 1 87 ? -2.234 6.400 7.984 1.00 98.19 87 SER A N 1
ATOM 692 C CA . S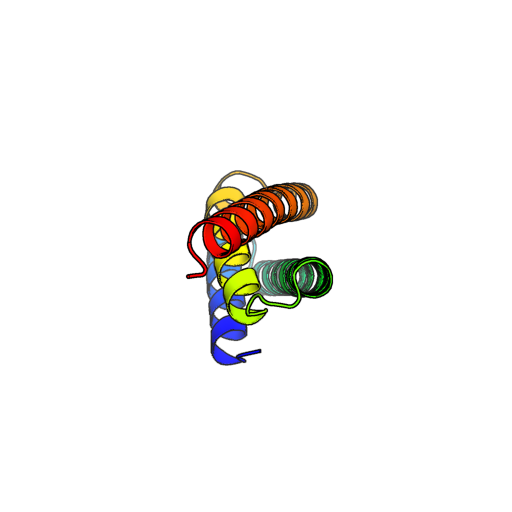ER A 1 87 ? -2.205 6.569 9.443 1.00 98.19 87 SER A CA 1
ATOM 693 C C . SER A 1 87 ? -2.914 7.850 9.893 1.00 98.19 87 SER A C 1
ATOM 695 O O . SER A 1 87 ? -3.614 7.833 10.903 1.00 98.19 87 SER A O 1
ATOM 697 N N . GLU A 1 88 ? -2.762 8.950 9.152 1.00 98.25 88 GLU A N 1
ATOM 698 C CA . GLU A 1 88 ? -3.478 10.205 9.414 1.00 98.25 88 GLU A CA 1
ATOM 699 C C . GLU A 1 88 ? -4.990 10.024 9.225 1.00 98.25 88 GLU A C 1
ATOM 701 O O . GLU A 1 88 ? -5.771 10.411 10.095 1.00 98.25 88 GLU A O 1
ATOM 706 N N . TYR A 1 89 ? -5.416 9.355 8.149 1.00 97.62 89 TYR A N 1
ATOM 707 C CA . TYR A 1 89 ? -6.832 9.051 7.920 1.00 97.62 89 TYR A CA 1
ATOM 708 C C . TYR A 1 89 ? -7.411 8.112 8.977 1.00 97.62 89 TYR A C 1
ATOM 710 O O . TYR A 1 89 ? -8.532 8.328 9.432 1.00 97.62 89 TYR A O 1
ATOM 718 N N . ALA A 1 90 ? -6.649 7.109 9.415 1.00 96.88 90 ALA A N 1
ATOM 719 C CA . ALA A 1 90 ? -7.047 6.226 10.504 1.00 96.88 90 ALA A CA 1
ATOM 720 C C . ALA A 1 90 ? -7.292 7.018 11.799 1.00 96.88 90 ALA A C 1
ATOM 722 O O . ALA A 1 90 ? -8.340 6.862 12.426 1.00 96.88 90 ALA A O 1
ATOM 723 N N . GLU A 1 91 ? -6.382 7.928 12.153 1.00 97.69 91 GLU A N 1
ATOM 724 C CA . GLU A 1 91 ? -6.528 8.810 13.313 1.00 97.69 91 GLU A CA 1
ATOM 725 C C . GLU A 1 91 ? -7.762 9.717 13.206 1.00 97.69 91 GLU A C 1
ATOM 727 O O . GLU A 1 91 ? -8.542 9.823 14.151 1.00 97.69 91 GLU A O 1
ATOM 732 N N . MET A 1 92 ? -7.971 10.349 12.048 1.00 97.38 92 MET A N 1
ATOM 733 C CA . MET A 1 92 ? -9.144 11.193 11.803 1.00 97.38 92 MET A CA 1
ATOM 734 C C . MET A 1 92 ? -10.447 10.392 11.891 1.00 97.38 92 MET A C 1
ATOM 736 O O . MET A 1 92 ? -11.398 10.836 12.528 1.00 97.38 92 MET A O 1
ATOM 740 N N . SER A 1 93 ? -10.481 9.196 11.296 1.00 96.31 93 SER A N 1
ATOM 741 C CA . SER A 1 93 ? -11.657 8.321 11.325 1.00 96.31 93 SER A CA 1
ATOM 742 C C . SER A 1 93 ? -12.006 7.878 12.744 1.00 96.31 93 SER A C 1
ATOM 744 O O . SER A 1 93 ? -13.180 7.863 13.106 1.00 96.31 93 SER A O 1
ATOM 746 N N . LYS A 1 94 ? -10.991 7.594 13.571 1.00 95.62 94 LYS A N 1
ATOM 747 C CA . LYS A 1 94 ? -11.170 7.254 14.980 1.00 95.62 94 LYS A CA 1
ATOM 748 C C . LYS A 1 94 ? -11.825 8.411 15.732 1.00 95.62 94 LYS A C 1
ATOM 750 O O . LYS A 1 94 ? -12.862 8.194 16.351 1.00 95.62 94 LYS A O 1
ATOM 755 N N . LYS A 1 95 ? -11.264 9.621 15.613 1.00 96.19 95 LYS A N 1
ATOM 756 C CA . LYS A 1 95 ? -11.790 10.834 16.263 1.00 96.19 95 LYS A CA 1
ATOM 757 C C . LYS A 1 95 ? -13.247 11.093 15.894 1.00 96.19 95 LYS A C 1
ATOM 759 O O . LYS A 1 95 ? -14.064 11.304 16.778 1.00 96.19 95 LYS A O 1
ATOM 764 N N . LEU A 1 96 ? -13.580 11.007 14.605 1.00 97.19 96 LEU A N 1
ATOM 765 C CA . LEU A 1 96 ? -14.962 11.157 14.148 1.00 97.19 96 LEU A CA 1
ATOM 766 C C . LEU A 1 96 ? -15.863 10.042 14.696 1.00 97.19 96 LEU A C 1
ATOM 768 O O . LEU A 1 96 ? -16.971 10.318 15.133 1.00 97.19 96 LEU A O 1
ATOM 772 N N . SER A 1 97 ? -15.406 8.786 14.727 1.00 95.38 97 SER A N 1
ATOM 773 C CA . SER A 1 97 ? -16.226 7.707 15.297 1.00 95.38 97 SER A CA 1
ATOM 774 C C . S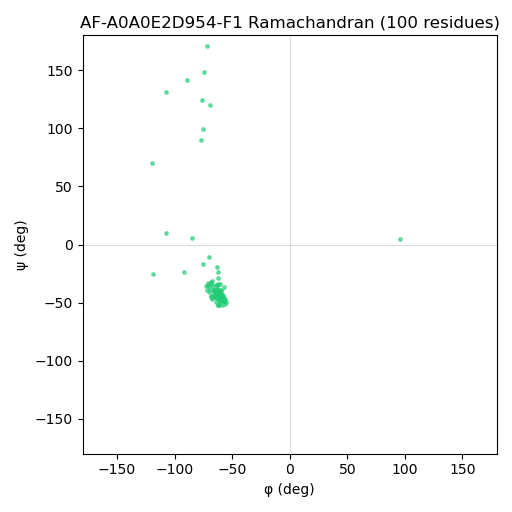ER A 1 97 ? -16.504 7.906 16.789 1.00 95.38 97 SER A C 1
ATOM 776 O O . SER A 1 97 ? -17.596 7.586 17.238 1.00 95.38 97 SER A O 1
ATOM 778 N N . GLU A 1 98 ? -15.548 8.462 17.541 1.00 94.88 98 GLU A N 1
ATOM 779 C CA . GLU A 1 98 ? -15.700 8.774 18.967 1.00 94.88 98 GLU A CA 1
ATOM 780 C C . GLU A 1 98 ? -16.639 9.969 19.186 1.00 94.88 98 GLU A C 1
ATOM 782 O O . GLU A 1 98 ? -17.458 9.937 20.098 1.00 94.88 98 GLU A O 1
ATOM 787 N N . GLU A 1 99 ? -16.564 10.996 18.333 1.00 96.56 99 GLU A N 1
ATOM 788 C CA . GLU A 1 99 ? -17.439 12.176 18.388 1.00 96.56 99 GLU A CA 1
ATOM 789 C C . GLU A 1 99 ? -18.918 11.833 18.135 1.00 96.56 99 GLU A C 1
ATOM 791 O O . GLU A 1 99 ? -19.803 12.433 18.741 1.00 96.56 99 GLU A O 1
ATOM 796 N N . PHE A 1 100 ? -19.189 10.851 17.269 1.00 96.25 100 PHE A N 1
ATOM 797 C CA . PHE A 1 100 ? -20.544 10.459 16.861 1.00 96.25 100 PHE A CA 1
ATOM 798 C C . PHE A 1 100 ? -21.019 9.117 17.455 1.00 96.25 100 PHE A C 1
ATOM 800 O O . PHE A 1 100 ? -22.063 8.603 17.044 1.00 96.25 100 PHE A O 1
ATOM 807 N N . ALA A 1 101 ? -20.289 8.541 18.414 1.00 85.31 101 ALA A N 1
ATOM 808 C CA . ALA A 1 101 ? -20.728 7.364 19.164 1.00 85.31 101 ALA A CA 1
ATOM 809 C C . ALA A 1 101 ? -21.764 7.776 20.228 1.00 85.31 101 ALA A C 1
ATOM 811 O O . ALA A 1 101 ? -21.400 8.139 21.345 1.00 85.31 101 ALA A O 1
ATOM 812 N N . VAL A 1 102 ? -23.049 7.766 19.854 1.00 65.56 102 VAL A N 1
ATOM 813 C CA . VAL A 1 102 ? -24.200 7.939 20.769 1.00 65.56 102 VAL A CA 1
ATOM 814 C C . VAL A 1 102 ? -24.411 6.693 21.623 1.00 65.56 102 VAL A C 1
ATOM 816 O O . VAL A 1 102 ? -24.363 5.580 21.049 1.00 65.56 102 VAL A O 1
#

Sequence (102 aa):
MNQDLILQQIGQLSQIARNKGKNEEEAAKDAFRFVKGLLTKSTEVSKKYSSLNKELIFHQMSSQAFSLYHTIDNQEEILETVTKSISEYAEMSKKLSEEFAV

Mean predicted aligned error: 2.66 Å

Foldseek 3Di:
DDPVLLVVLLVLQLVLVVVVPDDNVVSSVVSNVLLVLLLVLLVVLCVVLVVDDSVVLSNQLSVQLSVCSNPDVPSVVSSVVSSVVSSVVSVVVVVVCVVPVD

Nearest PDB structures (foldseek):
  5cwc-assembly1_A  TM=5.428E-01  e=1.211E-01  synthetic construct
  5cwg-assembly1_A  TM=5.414E-01  e=2.002E-01  synthetic construct
  4nta-assembly1_A  TM=3.901E-01  e=5.714E+00  Mus musculus